Protein AF-A0A7Y1YW09-F1 (afdb_monomer_lite)

Sequence (68 aa):
MSLEARRTKLVYSVIEDLVAGGQSDFLPGDVNSALRRDGQPLGTWEVRAEFSTLADEGLIELDPASAR

Radius of gyration: 11.25 Å; chains: 1; bounding box: 24×24×29 Å

pLDDT: mean 89.97, std 8.21, range [55.44, 95.94]

Secondary structure (DSSP, 8-state):
--HHHHHHHHHHHHHHHHHHTT-----HHHHHHHHHHTT----HHHHHHHHHHHHHTTSS---TTS--

Structure (mmCIF, N/CA/C/O backbone):
data_AF-A0A7Y1YW09-F1
#
_entry.id   AF-A0A7Y1YW09-F1
#
loop_
_atom_site.group_PDB
_atom_site.id
_atom_site.type_symbol
_atom_site.label_atom_id
_atom_site.label_alt_id
_atom_site.label_comp_id
_atom_site.label_asym_id
_atom_site.label_entity_id
_atom_site.label_seq_id
_atom_site.pdbx_PDB_ins_code
_atom_site.Cartn_x
_atom_site.Cartn_y
_atom_site.Cartn_z
_atom_site.occupancy
_atom_site.B_iso_or_equiv
_atom_site.auth_seq_id
_atom_site.auth_comp_id
_atom_site.auth_asym_id
_atom_site.auth_atom_id
_atom_site.pdbx_PDB_model_num
ATOM 1 N N . MET A 1 1 ? -11.363 4.711 16.421 1.00 62.31 1 MET A N 1
ATOM 2 C CA . MET A 1 1 ? -10.396 4.633 15.302 1.00 62.31 1 MET A CA 1
ATOM 3 C C . MET A 1 1 ? -9.403 5.767 15.445 1.00 62.31 1 MET A C 1
ATOM 5 O O . MET A 1 1 ? -9.846 6.904 15.578 1.00 62.31 1 MET A O 1
ATOM 9 N N . SER A 1 2 ? -8.106 5.453 15.458 1.00 88.94 2 SER A N 1
ATOM 10 C CA . SER A 1 2 ? -7.033 6.451 15.407 1.00 88.94 2 SER A CA 1
ATOM 11 C C . SER A 1 2 ? -6.947 7.087 14.015 1.00 88.94 2 SER A C 1
ATOM 13 O O . SER A 1 2 ? -7.564 6.610 13.058 1.00 88.94 2 SER A O 1
ATOM 15 N N . LEU A 1 3 ? -6.203 8.191 13.911 1.00 86.25 3 LEU A N 1
ATOM 16 C CA . LEU A 1 3 ? -5.930 8.848 12.633 1.00 86.25 3 LEU A CA 1
ATOM 17 C C . LEU A 1 3 ? -5.138 7.926 11.689 1.00 86.25 3 LEU A C 1
ATOM 19 O O . LEU A 1 3 ? -5.448 7.866 10.505 1.00 86.25 3 LEU A O 1
ATOM 23 N N . GLU A 1 4 ? -4.190 7.158 12.230 1.00 87.25 4 GLU A N 1
ATOM 24 C CA . GLU A 1 4 ? -3.432 6.132 11.498 1.00 87.25 4 GLU A CA 1
ATOM 25 C C . GLU A 1 4 ? -4.356 5.063 10.923 1.00 87.25 4 GLU A C 1
ATOM 27 O O . GLU A 1 4 ? -4.411 4.924 9.713 1.00 87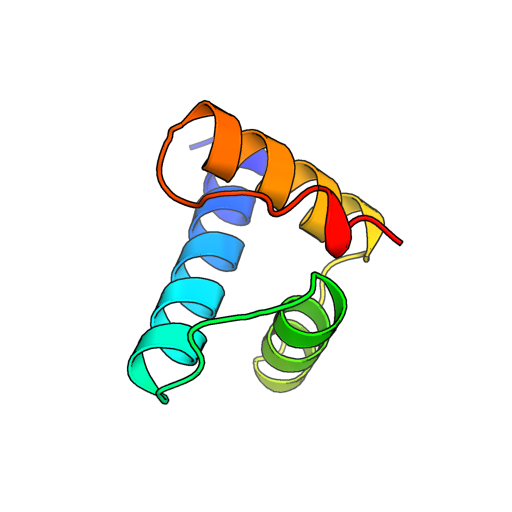.25 4 GLU A O 1
ATOM 32 N N . ALA A 1 5 ? -5.217 4.439 11.734 1.00 89.62 5 ALA A N 1
ATOM 33 C CA . ALA A 1 5 ? -6.129 3.401 11.240 1.00 89.62 5 ALA A CA 1
ATOM 34 C C . ALA A 1 5 ? -7.080 3.893 10.129 1.00 89.62 5 ALA A C 1
ATOM 36 O O . ALA A 1 5 ? -7.493 3.125 9.261 1.00 89.62 5 ALA A O 1
ATOM 37 N N . ARG A 1 6 ? -7.465 5.179 10.145 1.00 92.31 6 ARG A N 1
ATOM 38 C CA . ARG A 1 6 ? -8.241 5.777 9.044 1.00 92.31 6 ARG A CA 1
ATOM 39 C C . ARG A 1 6 ? -7.408 5.922 7.774 1.00 92.31 6 ARG A C 1
ATOM 41 O O . ARG A 1 6 ? -7.937 5.693 6.692 1.00 92.31 6 ARG A O 1
ATOM 48 N N . ARG A 1 7 ? -6.139 6.298 7.912 1.00 93.06 7 ARG A N 1
ATOM 49 C CA . ARG A 1 7 ? -5.197 6.466 6.804 1.00 93.06 7 ARG A CA 1
ATOM 50 C C . ARG A 1 7 ? -4.830 5.128 6.168 1.00 93.06 7 ARG A C 1
ATOM 52 O O . ARG A 1 7 ? -4.940 5.020 4.953 1.00 93.06 7 ARG A O 1
ATOM 59 N N . THR A 1 8 ? -4.523 4.112 6.973 1.00 94.62 8 THR A N 1
ATOM 60 C CA . THR A 1 8 ? -4.261 2.741 6.508 1.00 94.62 8 THR A CA 1
ATOM 61 C C . THR A 1 8 ? -5.435 2.223 5.690 1.00 94.62 8 THR A C 1
ATOM 63 O O . THR A 1 8 ? -5.265 1.777 4.560 1.00 94.62 8 THR A O 1
ATOM 66 N N . LYS A 1 9 ? -6.660 2.393 6.208 1.00 94.75 9 LYS A N 1
ATOM 67 C CA . LYS A 1 9 ? -7.883 1.998 5.501 1.00 94.75 9 LYS A CA 1
ATOM 68 C C . LYS A 1 9 ? -8.079 2.750 4.182 1.00 94.75 9 LYS A C 1
ATOM 70 O O . LYS A 1 9 ? -8.516 2.151 3.206 1.00 94.75 9 LYS A O 1
ATOM 75 N N . LEU A 1 10 ? -7.791 4.050 4.156 1.00 95.38 10 LEU A N 1
ATOM 76 C CA . LEU A 1 10 ? -7.881 4.855 2.939 1.00 95.38 10 LEU A CA 1
ATOM 77 C C . LEU A 1 10 ? -6.887 4.363 1.878 1.00 95.38 10 LEU A C 1
ATOM 79 O O . LEU A 1 10 ? -7.280 4.143 0.737 1.00 95.38 10 LEU A O 1
ATOM 83 N N . VAL A 1 11 ? -5.622 4.162 2.258 1.00 95.25 11 VAL A N 1
ATOM 84 C CA . VAL A 1 11 ? -4.583 3.649 1.352 1.00 95.25 11 VAL A CA 1
ATOM 85 C C . VAL A 1 11 ? -4.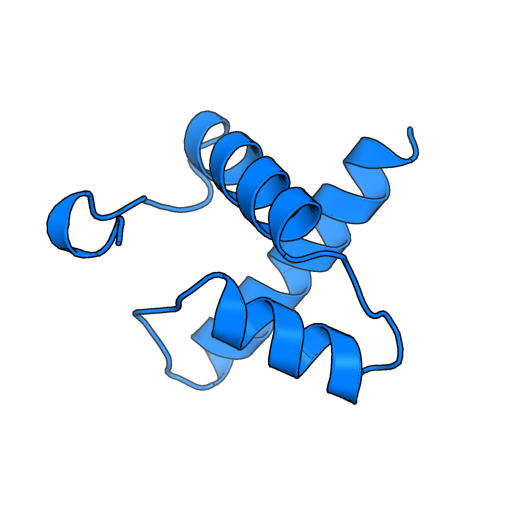951 2.263 0.831 1.00 95.25 11 VAL A C 1
ATOM 87 O O . VAL A 1 11 ? -4.856 2.027 -0.370 1.00 95.25 11 VAL A O 1
ATOM 90 N N . TYR A 1 12 ? -5.434 1.382 1.706 1.00 95.69 12 TYR A N 1
ATOM 91 C CA . TYR A 1 12 ? -5.875 0.047 1.321 1.00 95.69 12 TYR A CA 1
ATOM 92 C C . TYR A 1 12 ? -7.036 0.083 0.319 1.00 95.69 12 TYR A C 1
ATOM 94 O O . TYR A 1 12 ? -6.958 -0.566 -0.715 1.00 95.69 12 TYR A O 1
ATOM 102 N N . SER A 1 13 ? -8.055 0.916 0.555 1.00 95.94 13 SER A N 1
ATOM 103 C CA . SER A 1 13 ? -9.178 1.082 -0.381 1.00 95.94 13 SER A CA 1
ATOM 104 C C . SER A 1 13 ? -8.715 1.522 -1.772 1.00 95.94 13 SER A C 1
ATOM 106 O O . SER A 1 13 ? -9.216 1.024 -2.772 1.00 95.94 13 SER A O 1
ATOM 108 N N . VAL A 1 14 ? -7.742 2.434 -1.848 1.00 95.62 14 VAL A N 1
ATOM 109 C CA . VAL A 1 14 ? -7.186 2.879 -3.133 1.00 95.62 14 VAL A CA 1
ATOM 110 C C . VAL A 1 14 ? -6.409 1.758 -3.824 1.00 95.62 14 VAL A C 1
ATOM 112 O O . VAL A 1 14 ? -6.474 1.633 -5.044 1.00 95.62 14 VAL A O 1
ATOM 115 N N . ILE A 1 15 ? -5.679 0.936 -3.067 1.00 94.31 15 ILE A N 1
ATOM 116 C CA . ILE A 1 15 ? -5.001 -0.247 -3.610 1.00 94.31 15 ILE A CA 1
ATOM 117 C C . ILE A 1 15 ? -6.029 -1.234 -4.174 1.00 94.31 15 ILE A C 1
ATOM 119 O O . ILE A 1 15 ? -5.854 -1.703 -5.297 1.00 94.31 15 ILE A O 1
ATOM 123 N N . GLU A 1 16 ? -7.117 -1.504 -3.450 1.00 94.62 16 GLU A N 1
ATOM 124 C CA . GLU A 1 16 ? -8.200 -2.369 -3.934 1.00 94.62 16 GLU A CA 1
ATOM 125 C C . GLU A 1 16 ? -8.804 -1.845 -5.244 1.00 94.62 16 GLU A C 1
ATOM 127 O O . GLU A 1 16 ? -9.011 -2.628 -6.170 1.00 94.62 16 GLU A O 1
ATOM 132 N N . ASP A 1 17 ? -9.006 -0.530 -5.369 1.00 94.50 17 ASP A N 1
ATOM 133 C 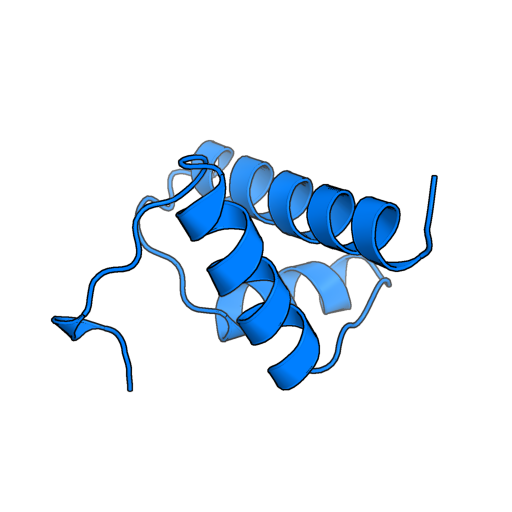CA . ASP A 1 17 ? -9.502 0.087 -6.603 1.00 94.50 17 ASP A CA 1
ATOM 134 C C . ASP A 1 17 ? -8.518 -0.072 -7.777 1.00 94.50 17 ASP A C 1
ATOM 136 O O . ASP A 1 17 ? -8.932 -0.345 -8.908 1.00 94.50 17 ASP A O 1
ATOM 140 N N . LEU A 1 18 ? -7.208 0.064 -7.530 1.00 92.25 18 LEU A N 1
ATOM 141 C CA . LEU A 1 18 ? -6.173 -0.165 -8.548 1.00 92.25 18 LEU A CA 1
ATOM 142 C C . LEU A 1 18 ? -6.153 -1.632 -9.002 1.00 92.25 18 LEU A C 1
ATOM 144 O O . LEU A 1 18 ? -6.137 -1.907 -10.206 1.00 92.25 18 LEU A O 1
ATOM 148 N N . VAL A 1 19 ? -6.231 -2.569 -8.055 1.00 92.81 19 VAL A N 1
ATOM 149 C CA . VAL A 1 19 ? -6.286 -4.012 -8.333 1.00 92.81 19 VAL A CA 1
ATOM 150 C C . VAL A 1 19 ? -7.560 -4.377 -9.095 1.00 92.81 19 VAL A C 1
ATOM 152 O O . VAL A 1 19 ? -7.495 -5.109 -10.085 1.00 92.81 19 VAL A O 1
ATOM 155 N N . ALA A 1 20 ? -8.710 -3.816 -8.714 1.00 92.69 20 ALA A N 1
ATOM 156 C CA . ALA A 1 20 ? -9.971 -3.986 -9.436 1.00 92.69 20 ALA A CA 1
ATOM 157 C C . ALA A 1 20 ? -9.908 -3.424 -10.870 1.00 92.69 20 ALA A C 1
ATOM 159 O O . ALA A 1 20 ? -10.570 -3.945 -11.769 1.00 92.69 20 ALA A O 1
ATOM 160 N N . GLY A 1 21 ? -9.073 -2.405 -11.103 1.00 91.25 21 GLY A N 1
ATOM 161 C CA . GLY A 1 21 ? -8.741 -1.869 -12.426 1.00 91.25 21 GLY A CA 1
ATOM 162 C C . GLY A 1 21 ? -7.806 -2.749 -13.267 1.00 91.25 21 GLY A C 1
ATOM 163 O O . GLY A 1 21 ? -7.513 -2.395 -14.410 1.00 91.25 21 GLY A O 1
ATOM 164 N N . GLY A 1 22 ? -7.347 -3.886 -12.734 1.00 90.25 22 GLY A N 1
ATOM 165 C CA . GLY A 1 22 ? -6.450 -4.826 -13.408 1.00 90.25 22 GLY A CA 1
ATOM 166 C C . GLY A 1 22 ? -4.962 -4.551 -13.188 1.00 90.25 22 GLY A C 1
ATOM 167 O O . GLY A 1 22 ? -4.130 -5.181 -13.841 1.00 90.25 22 GLY A O 1
ATOM 168 N N . GLN A 1 23 ? -4.609 -3.628 -12.290 1.00 90.06 23 GLN A N 1
ATOM 169 C CA . GLN A 1 23 ? -3.222 -3.344 -11.945 1.00 90.06 23 GLN A CA 1
ATOM 170 C C . GLN A 1 23 ? -2.765 -4.262 -10.803 1.00 90.06 23 GLN A C 1
ATOM 172 O O . GLN A 1 23 ? -3.166 -4.087 -9.658 1.00 90.06 23 GLN A O 1
ATOM 177 N N . SER A 1 24 ? -1.924 -5.248 -11.115 1.00 83.81 24 SER A N 1
ATOM 178 C CA . SER A 1 24 ? -1.371 -6.191 -10.130 1.00 83.81 24 SER A CA 1
ATOM 179 C C . SER A 1 24 ? -0.118 -5.673 -9.421 1.00 83.81 24 SER A C 1
ATOM 181 O O . SER A 1 24 ? 0.105 -6.029 -8.270 1.00 83.81 24 SER A O 1
ATOM 183 N N . ASP A 1 25 ? 0.647 -4.794 -10.075 1.00 86.75 25 ASP A N 1
ATOM 184 C CA . ASP A 1 25 ? 1.850 -4.174 -9.513 1.00 86.75 25 ASP A CA 1
ATOM 185 C C . ASP A 1 25 ? 1.639 -2.666 -9.378 1.00 86.75 25 ASP A C 1
ATOM 187 O O . ASP A 1 25 ? 1.215 -1.993 -10.322 1.00 86.75 25 ASP A O 1
ATOM 191 N N . PHE A 1 26 ? 1.946 -2.108 -8.212 1.00 87.62 26 PHE A N 1
ATOM 192 C CA . P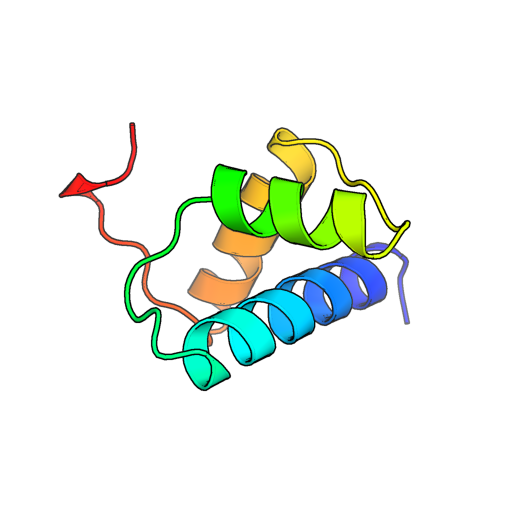HE A 1 26 ? 1.765 -0.685 -7.945 1.00 87.62 26 PHE A CA 1
ATOM 193 C C . PHE A 1 26 ? 2.880 -0.138 -7.061 1.00 87.62 26 PHE A C 1
ATOM 195 O O . PHE A 1 26 ? 3.384 -0.787 -6.145 1.00 87.62 26 PHE A O 1
ATOM 202 N N . LEU A 1 27 ? 3.257 1.104 -7.337 1.00 90.12 27 LEU A N 1
ATOM 203 C CA . LEU A 1 27 ? 4.231 1.853 -6.564 1.00 90.12 27 LEU A CA 1
ATOM 204 C C . LEU A 1 27 ? 3.510 2.815 -5.609 1.00 90.12 27 LEU A C 1
ATOM 206 O O . LEU A 1 27 ? 2.402 3.276 -5.900 1.00 90.12 27 LEU A O 1
ATOM 210 N N . PRO A 1 28 ? 4.161 3.253 -4.515 1.00 91.00 28 PRO A N 1
ATOM 211 C CA . PRO A 1 28 ? 3.621 4.312 -3.658 1.00 91.00 28 PRO A CA 1
ATOM 212 C C . PRO A 1 28 ? 3.238 5.591 -4.428 1.00 91.00 28 PRO A C 1
ATOM 214 O O . PRO A 1 28 ? 2.357 6.339 -4.009 1.00 91.00 28 PRO A O 1
ATOM 217 N N . GLY A 1 29 ? 3.894 5.852 -5.565 1.00 91.06 29 GLY A N 1
ATOM 218 C CA . GLY A 1 29 ? 3.569 6.968 -6.457 1.00 91.06 29 GLY A CA 1
ATOM 219 C C . GLY A 1 29 ? 2.223 6.825 -7.175 1.00 91.06 29 GLY A C 1
ATOM 220 O O . GLY A 1 29 ? 1.540 7.834 -7.366 1.00 91.06 29 GLY A O 1
ATOM 221 N N . ASP A 1 30 ? 1.813 5.602 -7.514 1.00 92.12 30 ASP A N 1
ATOM 222 C CA . ASP A 1 30 ? 0.530 5.326 -8.172 1.00 92.12 30 ASP A CA 1
ATOM 223 C C . ASP A 1 30 ? -0.621 5.579 -7.198 1.00 92.12 30 ASP A C 1
ATOM 225 O O . ASP A 1 30 ? -1.552 6.329 -7.499 1.00 92.12 30 ASP A O 1
ATOM 229 N N . VAL A 1 31 ? -0.481 5.067 -5.972 1.00 93.94 31 VAL A N 1
ATOM 230 C CA . VAL A 1 31 ? -1.430 5.308 -4.877 1.00 93.94 31 VAL A CA 1
ATOM 231 C C . VAL A 1 31 ? -1.518 6.797 -4.542 1.00 93.94 31 VAL A C 1
ATOM 233 O O . VAL A 1 31 ? -2.614 7.332 -4.403 1.00 93.94 31 VAL A O 1
ATOM 236 N N . ASN A 1 32 ? -0.390 7.516 -4.480 1.00 93.56 32 ASN A N 1
ATOM 237 C CA . ASN A 1 32 ? -0.407 8.965 -4.248 1.00 93.56 32 ASN A CA 1
ATOM 238 C C . ASN A 1 32 ? -1.136 9.719 -5.378 1.00 93.56 32 ASN A C 1
ATOM 240 O O . ASN A 1 32 ? -1.888 10.663 -5.134 1.00 93.56 32 ASN A O 1
ATOM 244 N N . SER A 1 33 ? -0.948 9.288 -6.625 1.00 93.31 33 SER A N 1
ATOM 245 C CA . SER A 1 33 ? -1.621 9.884 -7.781 1.00 93.31 33 SER A CA 1
ATOM 246 C C . SER A 1 33 ? -3.135 9.657 -7.739 1.00 93.31 33 SER A C 1
ATOM 248 O O . SER A 1 33 ? -3.895 10.595 -7.985 1.00 93.31 33 SER A O 1
ATOM 250 N N . ALA A 1 34 ? -3.573 8.455 -7.359 1.00 94.06 34 ALA A N 1
ATOM 251 C CA . ALA A 1 34 ? -4.984 8.140 -7.145 1.00 94.06 34 ALA A CA 1
ATOM 252 C C . ALA A 1 34 ? -5.586 8.966 -5.993 1.00 94.06 34 ALA A C 1
ATOM 254 O O . ALA A 1 34 ? -6.562 9.682 -6.197 1.00 94.06 34 ALA A O 1
ATOM 255 N N . LEU A 1 35 ? -4.924 9.004 -4.834 1.00 94.81 35 LEU A N 1
ATOM 256 C CA . LEU A 1 35 ? -5.337 9.811 -3.680 1.00 94.81 35 LEU A CA 1
ATOM 257 C C . LEU A 1 35 ? -5.500 11.302 -4.011 1.00 94.81 35 LEU A C 1
ATOM 259 O O . LEU A 1 35 ? -6.444 11.949 -3.557 1.00 94.81 35 LEU A O 1
ATOM 263 N N . ARG A 1 36 ? -4.597 11.864 -4.824 1.00 94.06 36 ARG A N 1
ATOM 264 C CA . ARG A 1 36 ? -4.698 13.257 -5.294 1.00 94.06 36 ARG A CA 1
ATOM 265 C C . ARG A 1 36 ? -5.904 13.479 -6.194 1.00 94.06 36 ARG A C 1
ATOM 267 O O . ARG A 1 36 ? -6.588 14.486 -6.030 1.00 94.06 36 ARG A O 1
ATOM 274 N N . ARG A 1 37 ? -6.154 12.564 -7.134 1.00 93.56 37 ARG A N 1
ATOM 275 C CA . ARG A 1 37 ? -7.326 12.614 -8.018 1.00 93.56 37 ARG A CA 1
ATOM 276 C C . ARG A 1 37 ? -8.625 12.5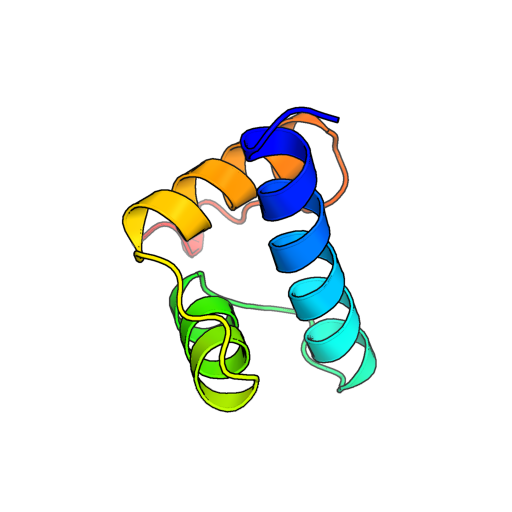69 -7.210 1.00 93.56 37 ARG A C 1
ATOM 278 O O . ARG A 1 37 ? -9.558 13.295 -7.537 1.00 93.56 37 ARG A O 1
ATOM 285 N N . ASP A 1 38 ? -8.637 11.800 -6.128 1.00 91.62 38 ASP A N 1
ATOM 286 C CA . ASP A 1 38 ? -9.817 11.585 -5.289 1.00 91.62 38 ASP A CA 1
ATOM 287 C C . ASP A 1 38 ? -9.958 12.650 -4.175 1.00 91.62 38 ASP A C 1
ATOM 289 O O . ASP A 1 38 ? -10.795 12.532 -3.279 1.00 91.62 38 ASP A O 1
ATOM 293 N N . GLY A 1 39 ? -9.145 13.717 -4.225 1.00 92.75 39 GLY A N 1
ATOM 294 C CA . GLY A 1 39 ? -9.225 14.869 -3.321 1.00 92.75 39 GLY A CA 1
ATOM 295 C C . GLY A 1 39 ? -8.690 14.620 -1.908 1.00 92.75 39 GLY A C 1
ATOM 296 O O . GLY A 1 39 ? -8.933 15.430 -1.015 1.00 92.75 39 GLY A O 1
ATOM 297 N N . GLN A 1 40 ? -7.955 13.526 -1.696 1.00 91.75 40 GLN A N 1
ATOM 298 C CA . GLN A 1 40 ? -7.431 13.096 -0.395 1.00 91.75 40 GLN A CA 1
ATOM 299 C C . GLN A 1 40 ? -5.904 12.911 -0.440 1.00 91.75 40 GLN A C 1
ATOM 301 O O . GLN A 1 40 ? -5.405 11.815 -0.185 1.00 91.75 40 GLN A O 1
ATOM 306 N N . PRO A 1 41 ? -5.128 13.953 -0.793 1.00 92.88 41 PRO A N 1
ATOM 307 C CA . PRO A 1 41 ? -3.688 13.820 -0.969 1.00 92.88 41 PRO A CA 1
ATOM 308 C C . PRO A 1 41 ? -2.994 13.411 0.336 1.00 92.88 41 PRO A C 1
ATOM 310 O O . PRO A 1 41 ? -3.221 14.014 1.384 1.00 92.88 41 PRO A O 1
ATOM 313 N N . LEU A 1 42 ? -2.085 12.441 0.236 1.00 92.94 42 LEU A N 1
ATOM 314 C CA . LEU A 1 42 ? -1.162 12.065 1.306 1.00 92.94 42 LEU A CA 1
ATOM 315 C C . LEU A 1 42 ? 0.289 12.319 0.885 1.00 92.94 42 LEU A C 1
ATOM 317 O O . LEU A 1 42 ? 0.648 12.291 -0.300 1.00 92.94 42 LEU A O 1
ATOM 321 N N . GLY A 1 43 ? 1.152 12.563 1.868 1.00 90.75 43 GLY A N 1
ATOM 322 C CA . GLY A 1 43 ? 2.588 12.648 1.650 1.00 90.75 43 GLY A CA 1
ATOM 323 C C . GLY A 1 43 ? 3.160 11.307 1.190 1.00 90.75 43 GLY A C 1
ATOM 324 O O . GLY A 1 43 ? 2.748 10.247 1.652 1.00 90.75 43 GLY A O 1
ATOM 325 N N . THR A 1 44 ? 4.166 11.333 0.312 1.00 88.94 44 THR A N 1
ATOM 326 C CA . THR A 1 44 ? 4.827 10.105 -0.173 1.00 88.94 44 THR A CA 1
ATOM 327 C C . THR A 1 44 ? 5.376 9.245 0.968 1.00 88.94 44 THR A C 1
ATOM 329 O O . THR A 1 44 ? 5.299 8.022 0.903 1.00 88.94 44 THR A O 1
ATOM 332 N N . TRP A 1 45 ? 5.904 9.870 2.024 1.00 91.12 45 TRP A N 1
ATOM 333 C CA . TRP A 1 45 ? 6.374 9.159 3.215 1.00 91.12 45 TRP A CA 1
ATOM 334 C C . TRP A 1 45 ? 5.239 8.531 4.022 1.00 91.12 45 TRP A C 1
ATOM 336 O O . TRP A 1 45 ? 5.420 7.445 4.556 1.00 91.12 45 TRP A O 1
ATOM 346 N N . GLU A 1 46 ? 4.072 9.173 4.070 1.00 93.50 46 GLU A N 1
ATOM 347 C CA . GLU A 1 46 ? 2.896 8.612 4.736 1.00 93.50 46 GLU A CA 1
ATOM 348 C C . GLU A 1 46 ? 2.406 7.380 3.980 1.00 93.50 46 GLU A C 1
ATOM 350 O O . GLU A 1 46 ? 2.243 6.334 4.587 1.00 93.50 46 GLU A O 1
ATOM 355 N N . VAL A 1 47 ? 2.279 7.460 2.651 1.00 93.69 47 VAL A N 1
ATOM 356 C CA . VAL A 1 47 ? 1.897 6.302 1.826 1.00 93.69 47 VAL A CA 1
ATOM 357 C C . VAL A 1 47 ? 2.898 5.154 1.988 1.00 93.69 47 VAL A C 1
ATOM 359 O O . VAL A 1 47 ? 2.488 4.011 2.146 1.00 93.69 47 VAL A O 1
ATOM 362 N N . ARG A 1 48 ? 4.209 5.440 2.009 1.00 92.19 48 ARG A N 1
ATOM 363 C CA . ARG A 1 48 ? 5.236 4.412 2.254 1.00 92.19 48 ARG A CA 1
ATOM 364 C C . ARG A 1 48 ? 5.109 3.774 3.642 1.00 92.19 48 ARG A C 1
ATOM 366 O O . ARG A 1 48 ? 5.294 2.568 3.748 1.00 92.19 48 ARG A O 1
ATOM 373 N N . ALA A 1 49 ? 4.784 4.550 4.676 1.00 93.69 49 ALA A N 1
ATOM 374 C CA . ALA A 1 49 ? 4.540 4.007 6.011 1.00 93.69 49 ALA A CA 1
ATOM 375 C C . ALA A 1 49 ? 3.316 3.079 6.024 1.00 93.69 49 ALA A C 1
ATOM 377 O O . ALA A 1 49 ? 3.403 1.973 6.548 1.00 93.69 49 ALA A O 1
ATOM 378 N N . GLU A 1 50 ? 2.219 3.479 5.372 1.00 95.00 50 GLU A N 1
ATOM 379 C CA . GLU A 1 50 ? 1.030 2.626 5.263 1.00 95.00 50 GLU A CA 1
ATOM 380 C C . GLU A 1 50 ? 1.316 1.337 4.476 1.00 95.00 50 GLU A C 1
ATOM 382 O O . GLU A 1 50 ? 0.795 0.288 4.829 1.00 95.00 50 GLU A O 1
ATOM 387 N N . PHE A 1 51 ? 2.183 1.367 3.457 1.00 93.94 51 PHE A N 1
ATOM 388 C CA . PHE A 1 51 ? 2.616 0.149 2.754 1.00 93.94 51 PHE A CA 1
ATOM 389 C C . PHE A 1 51 ? 3.326 -0.830 3.692 1.00 93.94 51 PHE A C 1
ATOM 391 O O . PHE A 1 51 ? 3.050 -2.024 3.639 1.00 93.94 51 PHE A O 1
ATOM 398 N N . SER A 1 52 ? 4.213 -0.341 4.564 1.00 93.38 52 SER A N 1
ATOM 399 C CA . SER A 1 52 ? 4.839 -1.185 5.588 1.00 93.38 52 SER A CA 1
ATOM 400 C C . SER A 1 52 ? 3.797 -1.787 6.528 1.00 93.38 52 SER A C 1
ATOM 402 O O . SER A 1 52 ? 3.818 -2.991 6.748 1.00 93.38 52 SER A O 1
ATOM 404 N N . THR A 1 53 ? 2.843 -0.987 7.013 1.00 94.75 53 THR A N 1
ATOM 405 C CA . THR A 1 53 ? 1.759 -1.478 7.878 1.00 94.75 53 THR A CA 1
ATOM 406 C C . THR A 1 53 ? 0.906 -2.543 7.190 1.00 94.75 53 THR A C 1
ATOM 408 O O . THR A 1 53 ? 0.674 -3.601 7.762 1.00 94.75 53 THR A O 1
ATOM 411 N N . LEU A 1 54 ? 0.481 -2.309 5.947 1.00 95.19 54 LEU A N 1
ATOM 412 C CA . LEU A 1 54 ? -0.332 -3.265 5.190 1.00 95.19 54 LEU A CA 1
ATOM 413 C C . LEU A 1 54 ? 0.425 -4.563 4.885 1.00 95.19 54 LEU A C 1
ATOM 415 O O . LEU A 1 54 ? -0.180 -5.633 4.863 1.00 95.19 54 LEU A O 1
ATOM 419 N N . ALA A 1 55 ? 1.737 -4.480 4.661 1.00 94.38 55 ALA A N 1
ATOM 420 C CA . ALA A 1 55 ? 2.581 -5.649 4.452 1.00 94.38 55 ALA A CA 1
ATOM 421 C C . ALA A 1 55 ? 2.768 -6.461 5.740 1.00 94.38 55 ALA A C 1
ATOM 423 O O . ALA A 1 55 ? 2.644 -7.684 5.712 1.00 94.38 55 ALA A O 1
ATOM 424 N N . ASP A 1 56 ? 2.989 -5.791 6.874 1.00 95.00 56 ASP A N 1
ATOM 425 C CA . ASP A 1 56 ? 3.070 -6.434 8.192 1.00 95.00 56 ASP A CA 1
ATOM 426 C C . ASP A 1 56 ? 1.740 -7.113 8.577 1.00 95.00 56 ASP A C 1
ATOM 428 O O . ASP A 1 56 ? 1.734 -8.155 9.235 1.00 95.00 56 ASP A O 1
ATOM 432 N N . GLU A 1 57 ? 0.609 -6.558 8.129 1.00 94.19 57 GLU A N 1
ATOM 433 C CA . GLU A 1 57 ? -0.730 -7.148 8.274 1.00 94.19 57 GLU A CA 1
ATOM 434 C C . GLU A 1 57 ? -1.023 -8.277 7.262 1.00 94.19 57 GLU A C 1
ATOM 436 O O . GLU A 1 57 ? -2.047 -8.953 7.378 1.00 94.19 57 GLU A O 1
ATOM 441 N N . GLY A 1 58 ? -0.138 -8.512 6.287 1.00 94.12 58 GLY A N 1
ATOM 442 C CA . GLY A 1 58 ? -0.296 -9.538 5.250 1.00 94.12 58 GLY A CA 1
ATOM 443 C C . GLY A 1 58 ? -1.350 -9.209 4.187 1.00 94.12 58 GLY A C 1
ATOM 444 O O . GLY A 1 58 ? -1.822 -10.110 3.495 1.00 94.12 58 GLY A O 1
ATOM 445 N N . LEU A 1 59 ? -1.744 -7.937 4.070 1.00 92.69 59 LEU A N 1
ATOM 446 C CA . LEU A 1 59 ? -2.736 -7.463 3.099 1.00 92.69 59 LEU A CA 1
ATOM 447 C C . LEU A 1 59 ? -2.128 -7.183 1.721 1.00 92.69 59 LEU A C 1
ATOM 449 O O . LEU A 1 59 ? -2.834 -7.234 0.716 1.00 92.69 59 LEU A O 1
ATOM 453 N N . ILE A 1 60 ? -0.829 -6.883 1.674 1.00 92.56 60 ILE A N 1
ATOM 454 C CA . ILE A 1 60 ? -0.057 -6.715 0.441 1.00 92.56 60 ILE A CA 1
ATOM 455 C C . ILE A 1 60 ? 1.298 -7.412 0.577 1.00 92.56 60 ILE A C 1
ATOM 457 O O . ILE A 1 60 ? 1.801 -7.595 1.684 1.00 92.56 60 ILE A O 1
ATOM 461 N N . GLU A 1 61 ? 1.925 -7.735 -0.550 1.00 91.25 61 GLU A N 1
ATOM 462 C CA . GLU A 1 61 ? 3.321 -8.172 -0.590 1.00 91.25 61 GLU A CA 1
ATOM 463 C C . GLU A 1 61 ? 4.201 -7.043 -1.135 1.00 91.25 61 GLU A C 1
ATOM 465 O O . GLU A 1 61 ? 3.881 -6.414 -2.144 1.00 91.25 61 GLU A O 1
ATOM 470 N N . LEU A 1 62 ? 5.321 -6.769 -0.462 1.00 88.62 62 LEU A N 1
ATOM 471 C CA . LEU A 1 62 ? 6.317 -5.818 -0.948 1.00 88.62 62 LEU A CA 1
ATOM 472 C C . LEU A 1 62 ? 7.376 -6.569 -1.747 1.00 88.62 62 LEU A C 1
ATOM 474 O O . LEU A 1 62 ? 8.129 -7.362 -1.185 1.00 88.62 62 LEU A O 1
ATOM 478 N N . ASP A 1 63 ? 7.469 -6.280 -3.043 1.00 85.44 63 ASP A N 1
ATOM 479 C CA . ASP A 1 63 ? 8.550 -6.792 -3.880 1.00 85.44 63 ASP A CA 1
ATOM 480 C C . ASP A 1 63 ? 9.859 -6.011 -3.617 1.00 85.44 63 ASP A C 1
ATOM 482 O O . ASP A 1 63 ? 9.957 -4.823 -3.960 1.00 85.44 63 ASP A O 1
ATOM 486 N N . PRO A 1 64 ? 10.905 -6.651 -3.055 1.00 73.06 64 PRO A N 1
ATOM 487 C CA . PRO A 1 64 ? 12.182 -5.995 -2.793 1.00 73.06 64 PRO A CA 1
ATOM 488 C C . PRO A 1 64 ? 12.918 -5.559 -4.070 1.00 73.06 64 PRO A C 1
ATOM 490 O O . PRO A 1 64 ? 13.749 -4.654 -3.996 1.00 73.06 64 PRO A O 1
ATOM 493 N N . ALA A 1 65 ? 12.619 -6.127 -5.245 1.00 73.94 65 ALA A N 1
ATOM 494 C CA . ALA A 1 65 ? 13.209 -5.681 -6.514 1.00 73.94 65 ALA A CA 1
ATOM 495 C C . ALA A 1 65 ? 12.654 -4.320 -6.987 1.00 73.94 65 ALA A C 1
ATOM 497 O O . ALA A 1 65 ? 13.281 -3.610 -7.789 1.00 73.94 65 ALA A O 1
ATOM 498 N N . SER A 1 66 ? 11.495 -3.937 -6.455 1.00 68.88 66 SER A N 1
ATOM 499 C CA . SER A 1 66 ? 10.790 -2.693 -6.762 1.00 68.88 66 SER A CA 1
ATOM 500 C C . SER A 1 66 ? 10.989 -1.610 -5.691 1.00 68.88 66 SER A C 1
ATOM 502 O O . SER A 1 66 ? 10.580 -0.464 -5.887 1.00 68.88 66 SER A O 1
ATOM 504 N N . ALA A 1 67 ? 11.695 -1.928 -4.597 1.00 60.81 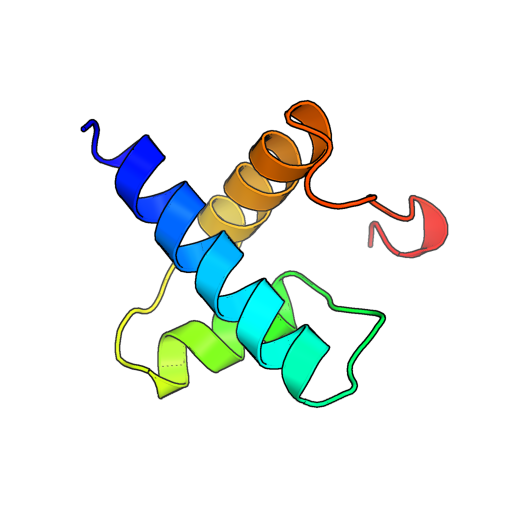67 ALA A N 1
ATOM 505 C CA . ALA A 1 67 ? 12.089 -0.994 -3.543 1.00 60.81 67 ALA A CA 1
ATOM 506 C C . ALA A 1 67 ? 13.218 -0.053 -4.014 1.00 60.81 67 ALA A C 1
ATOM 508 O O . ALA A 1 67 ? 14.386 -0.219 -3.663 1.00 60.81 67 ALA A O 1
ATOM 509 N N . ARG A 1 68 ? 12.863 0.924 -4.854 1.00 55.44 68 ARG A N 1
ATOM 510 C CA . ARG A 1 68 ? 13.760 1.973 -5.362 1.00 55.44 68 ARG A CA 1
ATOM 511 C C . ARG A 1 68 ? 13.497 3.327 -4.693 1.00 55.44 68 ARG A C 1
ATOM 513 O O . ARG A 1 68 ? 12.347 3.598 -4.244 1.00 55.44 68 ARG A O 1
#

Foldseek 3Di:
DDPLVVLLVLLLVLVVVCVVVVDPDDDLVRSQVSCVVVVRHDDSVSSVVSVVVCVVVVNDPDDPVPVD